Protein AF-A0A5E7GKD0-F1 (afdb_monomer)

Mean predicted aligned error: 13.37 Å

Solvent-accessible surface area (backbone atoms only — not comparable to full-atom values): 7499 Å² total; per-residue (Å²): 134,90,88,83,86,76,84,80,73,76,80,82,78,80,76,89,77,83,72,82,70,75,75,73,70,76,70,75,71,76,74,61,84,60,81,86,74,93,57,79,91,72,64,66,63,44,31,70,54,51,48,52,36,47,61,57,44,70,64,54,65,61,61,50,18,66,74,74,72,50,53,48,66,56,54,50,32,29,56,67,33,38,47,73,56,99,88,46,75,41,81,36,65,52,50,66,68,57,48,52,48,42,50,53,48,24,51,50,39,49,52,53,55,65,74,77,108

Secondary structure (DSSP, 8-state):
---SSSSSSSSSS-------------------SSPPPP-GGG----HHHHHHHHHHHTS-HHHHHHHHT--HHHHHHHHHSEEEETTEEEE----HHHHHHHHHHHHHHHHHHHH--

Radius of gyration: 26.1 Å; Cα contacts (8 Å, |Δi|>4): 89; chains: 1; bounding box: 59×68×61 Å

Structure (mmCIF, N/CA/C/O backbone):
data_AF-A0A5E7GKD0-F1
#
_entry.id   AF-A0A5E7GKD0-F1
#
loop_
_atom_site.group_PDB
_atom_site.id
_atom_site.type_symbol
_atom_site.label_atom_id
_atom_site.label_alt_id
_atom_site.label_comp_id
_atom_site.label_asym_id
_atom_site.label_entity_id
_atom_site.label_seq_id
_atom_site.pdbx_PDB_ins_code
_atom_site.Cartn_x
_atom_site.Cartn_y
_atom_site.Cartn_z
_atom_site.occupancy
_atom_site.B_iso_or_equiv
_atom_site.auth_seq_id
_atom_site.auth_comp_id
_atom_site.auth_asym_id
_atom_site.auth_atom_id
_atom_site.pdbx_PDB_model_num
ATOM 1 N N . MET A 1 1 ? 38.142 -51.785 38.952 1.00 42.19 1 MET A N 1
ATOM 2 C CA . MET A 1 1 ? 38.187 -52.548 37.684 1.00 42.19 1 MET A CA 1
ATOM 3 C C . MET A 1 1 ? 36.827 -52.419 36.991 1.00 42.19 1 MET A C 1
ATOM 5 O O . MET A 1 1 ? 36.016 -53.324 37.041 1.00 42.19 1 MET A O 1
ATOM 9 N N . ALA A 1 2 ? 36.399 -51.234 36.550 1.00 55.66 2 ALA A N 1
ATOM 10 C CA . ALA A 1 2 ? 36.908 -50.524 35.373 1.00 55.66 2 ALA A CA 1
ATOM 11 C C . ALA A 1 2 ? 37.024 -51.466 34.166 1.00 55.66 2 ALA A C 1
ATOM 13 O O . ALA A 1 2 ? 38.035 -52.150 34.060 1.00 55.66 2 ALA A O 1
ATOM 14 N N . ARG A 1 3 ? 35.973 -51.511 33.327 1.00 53.56 3 ARG A N 1
ATOM 15 C CA . ARG A 1 3 ? 35.942 -51.893 31.891 1.00 53.56 3 ARG A CA 1
ATOM 16 C C . ARG A 1 3 ? 34.563 -52.451 31.517 1.00 53.56 3 ARG A C 1
ATOM 18 O O . ARG A 1 3 ? 34.395 -53.660 31.441 1.00 53.56 3 ARG A O 1
ATOM 25 N N . ARG A 1 4 ? 33.571 -51.581 31.286 1.00 49.31 4 ARG A N 1
ATOM 26 C CA . ARG A 1 4 ? 32.367 -51.928 30.487 1.00 49.31 4 ARG A CA 1
ATOM 27 C C . ARG A 1 4 ? 31.513 -50.734 30.027 1.00 49.31 4 ARG A C 1
ATOM 29 O O . ARG A 1 4 ? 30.413 -50.935 29.543 1.00 49.31 4 ARG A O 1
ATOM 36 N N . PHE A 1 5 ? 32.037 -49.507 30.107 1.00 51.00 5 PHE A N 1
ATOM 37 C CA . PHE A 1 5 ? 31.341 -48.275 29.695 1.00 51.00 5 PHE A CA 1
ATOM 38 C C . PHE A 1 5 ? 31.831 -47.683 28.357 1.00 51.00 5 PHE A C 1
ATOM 40 O O . PHE A 1 5 ? 31.520 -46.544 28.037 1.00 51.00 5 PHE A O 1
ATOM 47 N N . VAL A 1 6 ? 32.595 -48.437 27.557 1.00 55.03 6 VAL A N 1
ATOM 48 C CA . VAL A 1 6 ? 33.242 -47.913 26.330 1.00 55.03 6 VAL A CA 1
ATOM 49 C C . VAL A 1 6 ? 32.568 -48.397 25.032 1.00 55.03 6 VAL A C 1
ATOM 51 O O . VAL A 1 6 ? 32.887 -47.919 23.952 1.00 55.03 6 VAL A O 1
ATOM 54 N N . LEU A 1 7 ? 31.571 -49.285 25.104 1.00 50.19 7 LEU A N 1
ATOM 55 C CA . LEU A 1 7 ? 30.955 -49.907 23.916 1.00 50.19 7 LEU A CA 1
ATOM 56 C C . LEU A 1 7 ? 29.579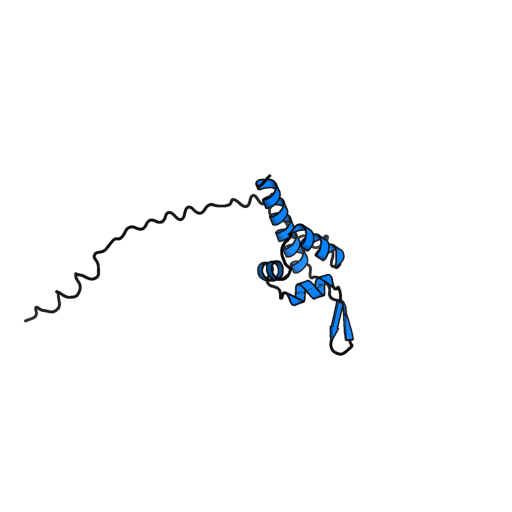 -49.347 23.515 1.00 50.19 7 LEU A C 1
ATOM 58 O O . LEU A 1 7 ? 28.903 -49.947 22.690 1.00 50.19 7 LEU A O 1
ATOM 62 N N . LEU A 1 8 ? 29.164 -48.197 24.057 1.00 51.12 8 LEU A N 1
ATOM 63 C CA . LEU A 1 8 ? 27.904 -47.535 23.669 1.00 51.12 8 LEU A CA 1
ATOM 64 C C . LEU A 1 8 ? 28.077 -46.143 23.044 1.00 51.12 8 LEU A C 1
ATOM 66 O O . LEU A 1 8 ? 27.095 -45.561 22.602 1.00 51.12 8 LEU A O 1
ATOM 70 N N . TYR A 1 9 ? 29.305 -45.627 22.924 1.00 49.47 9 TYR A N 1
ATOM 71 C CA . TYR A 1 9 ? 29.544 -44.304 22.323 1.00 49.47 9 TYR A CA 1
ATOM 72 C C . TYR A 1 9 ? 30.127 -44.349 20.901 1.00 49.47 9 TYR A C 1
ATOM 74 O O . TYR A 1 9 ? 30.278 -43.313 20.262 1.00 49.47 9 TYR A O 1
ATOM 82 N N . PHE A 1 10 ? 30.449 -45.539 20.380 1.00 45.97 10 PHE A N 1
ATOM 83 C CA . PHE A 1 10 ? 31.206 -45.678 19.126 1.00 45.97 10 PHE A CA 1
ATOM 84 C C . PHE A 1 10 ? 30.359 -46.007 17.885 1.00 45.97 10 PHE A C 1
ATOM 86 O O . PHE A 1 10 ? 30.884 -46.064 16.781 1.00 45.97 10 PHE A O 1
ATOM 93 N N . ILE A 1 11 ? 29.045 -46.198 18.038 1.00 47.94 11 ILE A N 1
ATOM 94 C CA . ILE A 1 11 ? 28.138 -46.537 16.922 1.00 47.94 11 ILE A CA 1
ATOM 95 C C . ILE A 1 11 ? 27.201 -45.379 16.540 1.00 47.94 11 ILE A C 1
ATOM 97 O O . ILE A 1 11 ? 26.498 -45.466 15.539 1.00 47.94 11 ILE A O 1
ATOM 101 N N . TYR A 1 12 ? 27.213 -44.270 17.292 1.00 46.72 12 TYR A N 1
ATOM 102 C CA . TYR A 1 12 ? 26.347 -43.106 17.043 1.00 46.72 12 TYR A CA 1
ATOM 103 C C . TYR A 1 12 ? 26.978 -42.041 16.120 1.00 46.72 12 TYR A C 1
ATOM 105 O O . TYR A 1 12 ? 26.327 -41.061 15.774 1.00 46.72 12 TYR A O 1
ATOM 113 N N . THR A 1 13 ? 28.235 -42.203 15.692 1.00 49.22 13 THR A N 1
ATOM 114 C CA . THR A 1 13 ? 28.977 -41.150 14.964 1.00 49.22 13 THR A CA 1
ATOM 115 C C . THR A 1 13 ? 29.461 -41.540 13.566 1.00 49.22 13 THR A C 1
ATOM 117 O O . THR A 1 13 ? 30.250 -40.812 12.971 1.00 49.22 13 THR A O 1
ATOM 120 N N . ALA A 1 14 ? 28.965 -42.634 12.983 1.00 47.56 14 ALA A N 1
ATOM 121 C CA . ALA A 1 14 ? 29.422 -43.099 11.671 1.00 47.56 14 ALA A CA 1
ATOM 122 C C . ALA A 1 14 ? 28.293 -43.210 10.632 1.00 47.56 14 ALA A C 1
ATOM 124 O O . ALA A 1 14 ? 27.988 -44.292 10.148 1.00 47.56 14 ALA A O 1
ATOM 125 N N . THR A 1 15 ? 27.714 -42.074 10.230 1.00 51.44 15 THR A N 1
ATOM 126 C CA . THR A 1 15 ? 27.223 -41.899 8.848 1.00 51.44 15 THR A CA 1
ATOM 127 C C . THR A 1 15 ? 27.545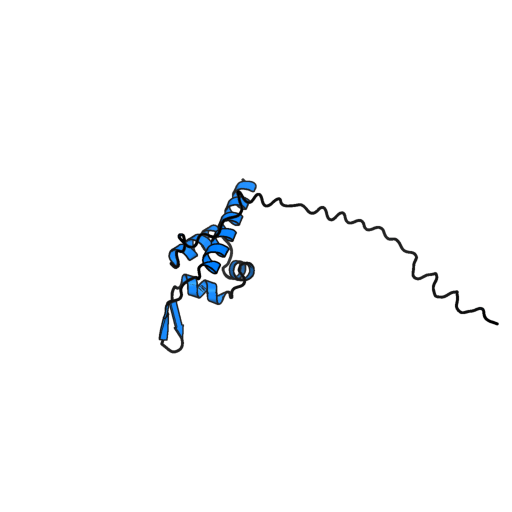 -40.484 8.349 1.00 51.44 15 THR A C 1
ATOM 129 O O . THR A 1 15 ? 26.764 -39.554 8.548 1.00 51.44 15 THR A O 1
ATOM 132 N N . PRO A 1 16 ? 28.683 -40.268 7.662 1.00 48.00 16 PRO A N 1
ATOM 133 C CA . PRO A 1 16 ? 28.900 -39.043 6.915 1.00 48.00 16 PRO A CA 1
ATOM 134 C C . PRO A 1 16 ? 28.152 -39.189 5.589 1.00 48.00 16 PRO A C 1
ATOM 136 O O . PRO A 1 16 ? 28.733 -39.530 4.562 1.00 48.00 16 PRO A O 1
ATOM 139 N N . ARG A 1 17 ? 26.830 -38.980 5.595 1.00 44.00 17 ARG A N 1
ATOM 140 C CA . ARG A 1 17 ? 26.092 -38.839 4.337 1.00 44.00 17 ARG A CA 1
ATOM 141 C C . ARG A 1 17 ? 26.265 -37.403 3.869 1.00 44.00 17 ARG A C 1
ATOM 143 O O . ARG A 1 17 ? 25.477 -36.515 4.179 1.00 44.00 17 ARG A O 1
ATOM 150 N N . THR A 1 18 ? 27.366 -37.204 3.157 1.00 48.81 18 THR A N 1
ATOM 151 C CA . THR A 1 18 ? 27.646 -36.093 2.255 1.00 48.81 18 THR A CA 1
ATOM 152 C C . THR A 1 18 ? 26.427 -35.814 1.381 1.00 48.81 18 THR A C 1
ATOM 154 O O . THR A 1 18 ? 26.241 -36.383 0.310 1.00 48.81 18 THR A O 1
ATOM 157 N N . TYR A 1 19 ? 25.575 -34.908 1.846 1.00 38.88 19 TYR A N 1
ATOM 158 C CA . TYR A 1 19 ? 24.623 -34.213 1.001 1.00 38.88 19 TYR A CA 1
ATOM 159 C C . TYR A 1 19 ? 25.095 -32.771 0.902 1.00 38.88 19 TYR A C 1
ATOM 161 O O . TYR A 1 19 ? 24.521 -31.845 1.472 1.00 38.88 19 TYR A O 1
ATOM 169 N N . SER A 1 20 ? 26.187 -32.593 0.160 1.00 46.50 20 SER A N 1
ATOM 170 C CA . SER A 1 20 ? 26.520 -31.322 -0.466 1.00 46.50 20 SER A CA 1
ATOM 171 C C . SER A 1 20 ? 25.425 -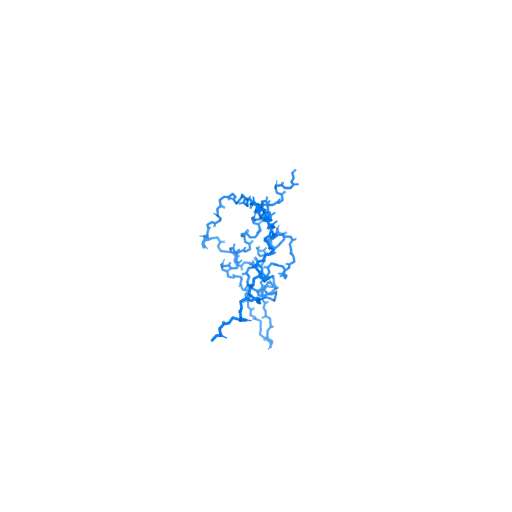31.021 -1.486 1.00 46.50 20 SER A C 1
ATOM 173 O O . SER A 1 20 ? 25.617 -31.152 -2.691 1.00 46.50 20 SER A O 1
ATOM 175 N N . ARG A 1 21 ? 24.238 -30.630 -1.007 1.00 41.81 21 ARG A N 1
ATOM 176 C CA . ARG A 1 21 ? 23.333 -29.820 -1.807 1.00 41.81 21 ARG A CA 1
ATOM 177 C C . ARG A 1 21 ? 24.077 -28.511 -1.956 1.00 41.81 21 ARG A C 1
ATOM 179 O O . ARG A 1 21 ? 24.065 -27.663 -1.068 1.00 41.81 21 ARG A O 1
ATOM 186 N N . THR A 1 22 ? 24.794 -28.395 -3.063 1.00 51.16 22 THR A N 1
ATOM 187 C CA . THR A 1 22 ? 25.133 -27.108 -3.629 1.00 51.16 22 THR A CA 1
ATOM 188 C C . THR A 1 22 ? 23.818 -26.341 -3.673 1.00 51.16 22 THR A C 1
ATOM 190 O O . THR A 1 22 ? 22.968 -26.541 -4.539 1.00 51.16 22 THR A O 1
ATOM 193 N N . LEU A 1 23 ? 23.602 -25.480 -2.676 1.00 44.50 23 LEU A N 1
ATOM 194 C CA . LEU A 1 23 ? 22.740 -24.328 -2.832 1.00 44.50 23 LEU A CA 1
ATOM 195 C C . LEU A 1 23 ? 23.444 -23.500 -3.899 1.00 44.50 23 LEU A C 1
ATOM 197 O O . LEU A 1 23 ? 24.159 -22.542 -3.606 1.00 44.50 23 LEU A O 1
ATOM 201 N N . SER A 1 24 ? 23.258 -23.916 -5.153 1.00 43.94 24 SER A N 1
ATOM 202 C CA . SER A 1 24 ? 23.249 -23.028 -6.288 1.00 43.94 24 SER A CA 1
ATOM 203 C C . SER A 1 24 ? 22.164 -22.025 -5.941 1.00 43.94 24 SER A C 1
ATOM 205 O O . SER A 1 24 ? 20.985 -22.184 -6.253 1.00 43.94 24 SER A O 1
ATOM 207 N N . ARG A 1 25 ? 22.559 -21.014 -5.159 1.00 46.44 25 ARG A N 1
ATOM 208 C CA . ARG A 1 25 ? 21.915 -19.723 -5.162 1.00 46.44 25 ARG A CA 1
ATOM 209 C C . ARG A 1 25 ? 21.986 -19.343 -6.627 1.00 46.44 25 ARG A C 1
ATOM 211 O O . ARG A 1 25 ? 22.979 -18.768 -7.071 1.00 46.44 25 ARG A O 1
ATOM 218 N N . HIS A 1 26 ? 20.933 -19.667 -7.372 1.00 40.47 26 HIS A N 1
ATOM 219 C CA . HIS A 1 26 ? 20.483 -18.801 -8.432 1.00 40.47 26 HIS A CA 1
ATOM 220 C C . HIS A 1 26 ? 20.330 -17.444 -7.763 1.00 40.47 26 HIS A C 1
ATOM 222 O O . HIS A 1 26 ? 19.305 -17.099 -7.180 1.00 40.47 26 HIS A O 1
ATOM 228 N N . LYS A 1 27 ? 21.434 -16.694 -7.771 1.00 48.81 27 LYS A N 1
ATOM 229 C CA . LYS A 1 27 ? 21.413 -15.256 -7.720 1.00 48.81 27 LYS A CA 1
ATOM 230 C C . LYS A 1 27 ? 20.626 -14.912 -8.973 1.00 48.81 27 LYS A C 1
ATOM 232 O O . LYS A 1 27 ? 21.213 -14.692 -10.027 1.00 48.81 27 LYS A O 1
ATOM 237 N N . HIS A 1 28 ? 19.296 -14.915 -8.867 1.00 44.09 28 HIS A N 1
ATOM 238 C CA . HIS A 1 28 ? 18.503 -13.974 -9.624 1.00 44.09 28 HIS A CA 1
ATOM 239 C C . HIS A 1 28 ? 19.104 -12.641 -9.227 1.00 44.09 28 HIS A C 1
ATOM 241 O O . HIS A 1 28 ? 18.833 -12.088 -8.163 1.00 44.09 28 HIS A O 1
ATOM 247 N N . ARG A 1 29 ? 20.087 -12.231 -10.024 1.00 43.94 29 ARG A N 1
ATOM 248 C CA . ARG A 1 29 ? 20.650 -10.908 -10.021 1.00 43.94 29 ARG A CA 1
ATOM 249 C C . ARG A 1 29 ? 19.440 -10.091 -10.423 1.00 43.94 29 ARG A C 1
ATOM 251 O O . ARG A 1 29 ? 19.116 -10.018 -11.603 1.00 43.94 29 ARG A O 1
ATOM 258 N N . ILE A 1 30 ? 18.682 -9.635 -9.426 1.00 51.91 30 ILE A N 1
ATOM 259 C CA . ILE A 1 30 ? 17.647 -8.640 -9.629 1.00 51.91 30 ILE A CA 1
ATOM 260 C C . ILE A 1 30 ? 18.466 -7.462 -10.125 1.00 51.91 30 ILE A C 1
ATOM 262 O O . ILE A 1 30 ? 19.142 -6.788 -9.350 1.00 51.91 30 ILE A O 1
ATOM 266 N N . PHE A 1 31 ? 18.568 -7.357 -11.444 1.00 44.44 31 PHE A N 1
ATOM 267 C CA . PHE A 1 31 ? 19.193 -6.253 -12.132 1.00 44.44 31 PHE A CA 1
ATOM 268 C C . PHE A 1 31 ? 18.225 -5.094 -11.913 1.00 44.44 31 PHE A C 1
ATOM 270 O O . PHE A 1 31 ? 17.379 -4.799 -12.748 1.00 44.44 31 PHE A O 1
ATOM 277 N N . LEU A 1 32 ? 18.243 -4.557 -10.692 1.00 51.25 32 LEU A N 1
ATOM 278 C CA . LEU A 1 32 ? 17.652 -3.275 -10.383 1.00 51.25 32 LEU A CA 1
ATOM 279 C C . LEU A 1 32 ? 18.487 -2.297 -11.203 1.00 51.25 32 LEU A C 1
ATOM 281 O O . LEU A 1 32 ? 19.663 -2.086 -10.906 1.00 51.25 32 LEU A O 1
ATOM 285 N N . GLU A 1 33 ? 17.915 -1.811 -12.301 1.00 53.19 33 GLU A N 1
ATOM 286 C CA . GLU A 1 33 ? 18.387 -0.616 -12.992 1.00 53.19 33 GLU A CA 1
ATOM 287 C C . GLU A 1 33 ? 18.442 0.509 -11.945 1.00 53.19 33 GLU A C 1
ATOM 289 O O . GLU A 1 33 ? 17.435 1.149 -11.692 1.00 53.19 33 GLU A O 1
ATOM 294 N N . ALA A 1 34 ? 19.594 0.671 -11.284 1.00 61.38 34 ALA A N 1
ATOM 295 C CA . ALA A 1 34 ? 19.816 1.502 -10.097 1.00 61.38 34 ALA A CA 1
ATOM 296 C C . ALA A 1 34 ? 18.861 1.229 -8.897 1.00 61.38 34 ALA A C 1
ATOM 298 O O . ALA A 1 34 ? 17.676 0.932 -9.050 1.00 61.38 34 ALA A O 1
ATOM 299 N N . PRO A 1 35 ? 19.338 1.308 -7.642 1.00 66.62 35 PRO A N 1
ATOM 300 C CA . PRO A 1 35 ? 18.418 1.370 -6.509 1.00 66.62 35 PRO A CA 1
ATOM 301 C C . PRO A 1 35 ? 17.559 2.633 -6.649 1.00 66.62 35 PRO A C 1
ATOM 303 O O . PRO A 1 35 ? 18.095 3.713 -6.895 1.00 66.62 35 PRO A O 1
ATOM 306 N N . MET A 1 36 ? 16.234 2.513 -6.501 1.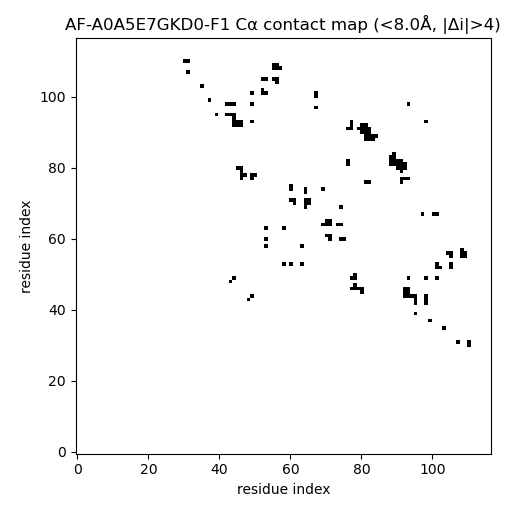00 84.00 36 MET A N 1
ATOM 307 C CA . MET A 1 36 ? 15.400 3.711 -6.421 1.00 84.00 36 MET A CA 1
ATOM 308 C C . MET A 1 36 ? 15.817 4.529 -5.205 1.00 84.00 36 MET A C 1
ATOM 310 O O . MET A 1 36 ? 15.878 4.015 -4.088 1.00 84.00 36 MET A O 1
ATOM 314 N N . THR A 1 37 ? 16.113 5.802 -5.440 1.00 87.25 37 THR A N 1
ATOM 315 C CA . THR A 1 37 ? 16.445 6.749 -4.382 1.00 87.25 37 THR A CA 1
ATOM 316 C C . THR A 1 37 ? 15.149 7.373 -3.873 1.00 87.25 37 THR A C 1
ATOM 318 O O . THR A 1 37 ? 14.407 7.941 -4.677 1.00 87.25 37 THR A O 1
ATOM 321 N N . PRO A 1 38 ? 14.856 7.298 -2.565 1.00 87.62 38 PRO A N 1
ATOM 322 C CA . PRO A 1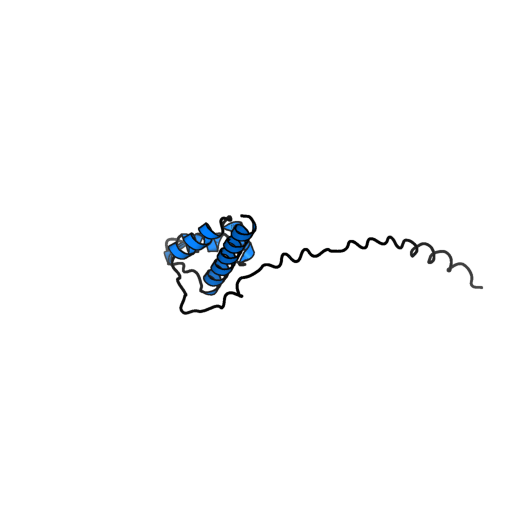 38 ? 13.713 7.996 -2.001 1.00 87.62 38 PRO A CA 1
ATOM 323 C C . PRO A 1 38 ? 13.874 9.513 -2.202 1.00 87.62 38 PRO A C 1
ATOM 325 O O . PRO A 1 38 ? 14.835 10.093 -1.701 1.00 87.62 38 PRO A O 1
ATOM 328 N N . ASN A 1 39 ? 12.930 10.159 -2.893 1.00 88.44 39 ASN A N 1
ATOM 329 C CA . ASN A 1 39 ? 12.803 11.618 -2.933 1.00 88.44 39 ASN A CA 1
ATOM 330 C C . ASN A 1 39 ? 11.384 12.049 -2.517 1.00 88.44 39 ASN A C 1
ATOM 332 O O . ASN A 1 39 ? 10.400 11.723 -3.184 1.00 88.44 39 ASN A O 1
ATOM 336 N N . ALA A 1 40 ? 11.292 12.818 -1.428 1.00 87.38 40 ALA A N 1
ATOM 337 C CA . ALA A 1 40 ? 10.031 13.306 -0.873 1.00 87.38 40 ALA A CA 1
ATOM 338 C C . ALA A 1 40 ? 9.306 14.313 -1.784 1.00 87.38 40 ALA A C 1
ATOM 340 O O . ALA A 1 40 ? 8.087 14.436 -1.697 1.00 87.38 40 ALA A O 1
ATOM 341 N N . GLU A 1 41 ? 10.012 14.989 -2.693 1.00 90.06 41 GLU A N 1
ATOM 342 C CA . GLU A 1 41 ? 9.409 15.919 -3.661 1.00 90.06 41 GLU A CA 1
ATOM 343 C C . GLU A 1 41 ? 8.451 15.218 -4.638 1.00 90.06 41 GLU A C 1
ATOM 345 O O . GLU A 1 41 ? 7.567 15.849 -5.214 1.00 90.06 41 GLU A O 1
ATOM 350 N N . PHE A 1 42 ? 8.582 13.898 -4.804 1.00 88.44 42 PHE A N 1
ATOM 351 C CA . PHE A 1 42 ? 7.696 13.092 -5.647 1.00 88.44 42 PHE A CA 1
ATOM 352 C C . PHE A 1 42 ? 6.502 12.502 -4.894 1.00 88.44 42 PHE A C 1
ATOM 354 O O . PHE A 1 42 ? 5.773 11.676 -5.450 1.00 88.44 42 PHE A O 1
ATOM 361 N N . TYR A 1 43 ? 6.272 12.914 -3.647 1.00 94.31 43 TYR A N 1
ATOM 362 C CA . TYR A 1 43 ? 5.138 12.452 -2.861 1.00 94.31 43 TYR A CA 1
ATOM 363 C C . TYR A 1 43 ? 3.799 12.878 -3.488 1.00 94.31 43 TYR A C 1
ATOM 365 O O . TYR A 1 43 ? 3.490 14.060 -3.631 1.00 94.31 43 TYR A O 1
ATOM 373 N N . LYS A 1 44 ? 2.995 11.882 -3.861 1.00 93.81 44 LYS A N 1
ATOM 374 C CA . LYS A 1 44 ? 1.695 11.984 -4.528 1.00 93.81 44 LYS A CA 1
ATOM 375 C C . LYS A 1 44 ? 0.686 11.095 -3.792 1.00 93.81 44 LYS A C 1
ATOM 377 O O . LYS A 1 44 ? 0.444 9.960 -4.205 1.00 93.81 44 LYS A O 1
ATOM 382 N N . PRO A 1 45 ? 0.080 11.590 -2.700 1.00 91.88 45 PRO A N 1
ATOM 383 C CA . PRO A 1 45 ? -0.845 10.818 -1.874 1.00 91.88 45 PRO A CA 1
ATOM 384 C C . PRO A 1 45 ? -2.265 10.808 -2.449 1.00 91.88 45 PRO A C 1
ATOM 386 O O . PRO A 1 45 ? -3.220 11.104 -1.730 1.00 91.88 45 PRO A O 1
ATOM 389 N N . THR A 1 46 ? -2.409 10.523 -3.744 1.00 95.06 46 THR A N 1
ATOM 390 C CA . THR A 1 46 ? -3.722 10.438 -4.391 1.00 95.06 46 THR A CA 1
ATOM 391 C C . THR A 1 46 ? -4.116 8.972 -4.608 1.00 95.06 46 THR A C 1
ATOM 393 O O . THR A 1 46 ? -3.244 8.156 -4.944 1.00 95.06 46 THR A O 1
ATOM 396 N N . PRO A 1 47 ? -5.395 8.606 -4.415 1.00 94.44 47 PRO A N 1
ATOM 397 C CA . PRO A 1 47 ? -5.860 7.235 -4.627 1.00 94.44 47 PRO A CA 1
ATOM 398 C C . PRO A 1 47 ? -5.605 6.735 -6.054 1.00 94.44 47 PRO A C 1
ATOM 400 O O . PRO A 1 47 ? -5.214 5.588 -6.252 1.00 94.44 47 PRO A O 1
ATOM 403 N N . GLU A 1 48 ? -5.714 7.615 -7.051 1.00 95.81 48 GLU A N 1
ATOM 404 C CA . GLU A 1 48 ? -5.500 7.289 -8.466 1.00 95.81 48 GLU A CA 1
ATOM 405 C C . GLU A 1 48 ? -4.046 6.895 -8.740 1.00 95.81 48 GLU A C 1
ATOM 407 O O . GLU A 1 48 ? -3.760 6.028 -9.570 1.00 95.81 48 GLU A O 1
ATOM 412 N N . TYR A 1 49 ? -3.097 7.521 -8.036 1.00 96.44 49 TYR A N 1
ATOM 413 C CA . TYR A 1 49 ? -1.694 7.154 -8.159 1.00 96.44 49 TYR A CA 1
ATOM 414 C C . TYR A 1 49 ? -1.420 5.790 -7.519 1.00 96.44 49 TYR A C 1
ATOM 416 O O . TYR A 1 49 ? -0.709 4.971 -8.107 1.00 96.44 49 TYR A O 1
ATOM 424 N N . ALA A 1 50 ? -2.029 5.511 -6.364 1.00 95.31 50 ALA A N 1
ATOM 425 C CA . ALA A 1 50 ? -1.944 4.201 -5.726 1.00 95.31 50 ALA A CA 1
ATOM 426 C C . ALA A 1 50 ? -2.544 3.096 -6.614 1.00 95.31 50 ALA A C 1
ATOM 428 O O . ALA A 1 50 ? -1.900 2.064 -6.818 1.00 95.31 50 ALA A O 1
ATOM 429 N N . ASP A 1 51 ? -3.715 3.332 -7.209 1.00 95.75 51 ASP A N 1
ATOM 430 C CA . ASP A 1 51 ? -4.365 2.390 -8.125 1.00 95.75 51 ASP A CA 1
ATOM 431 C C . ASP A 1 51 ? -3.494 2.088 -9.354 1.00 95.75 51 ASP A C 1
ATOM 433 O O . ASP A 1 51 ? -3.265 0.926 -9.709 1.00 95.75 51 ASP A O 1
ATOM 437 N N . LYS A 1 52 ? -2.879 3.122 -9.942 1.00 96.31 52 LYS A N 1
ATOM 438 C CA . LYS A 1 52 ? -1.920 2.962 -11.042 1.00 96.31 52 LYS A CA 1
ATOM 439 C C . LYS A 1 52 ? -0.731 2.080 -10.651 1.00 96.31 52 LYS A C 1
ATOM 441 O O . LYS A 1 52 ? -0.307 1.245 -11.454 1.00 96.31 52 LYS A O 1
ATOM 446 N N . LEU A 1 53 ? -0.170 2.258 -9.453 1.00 95.44 53 LEU A N 1
ATOM 447 C CA . LEU A 1 53 ? 0.949 1.440 -8.972 1.00 95.44 53 LEU A CA 1
ATOM 448 C C . LEU A 1 53 ? 0.525 -0.019 -8.770 1.00 95.44 53 LEU A C 1
ATOM 450 O O . LEU A 1 53 ? 1.214 -0.924 -9.243 1.00 95.44 53 LEU A O 1
ATOM 454 N N . ILE A 1 54 ? -0.626 -0.257 -8.138 1.00 94.88 54 ILE A N 1
ATOM 455 C CA . ILE A 1 54 ? -1.168 -1.607 -7.917 1.00 94.88 54 ILE A CA 1
ATOM 456 C C . ILE A 1 54 ? -1.442 -2.313 -9.249 1.00 94.88 54 ILE A C 1
ATOM 458 O O . ILE A 1 54 ? -1.022 -3.459 -9.441 1.00 94.88 54 ILE A O 1
ATOM 462 N N . SER A 1 55 ? -2.039 -1.602 -10.205 1.00 95.69 55 SER A N 1
ATOM 463 C CA . SER A 1 55 ? -2.280 -2.093 -11.563 1.00 95.69 55 SER A CA 1
ATOM 464 C C . SER A 1 55 ? -0.982 -2.465 -12.293 1.00 95.69 55 SER A C 1
ATOM 466 O O . SER A 1 55 ? -0.916 -3.491 -12.970 1.00 95.69 55 SER A O 1
ATOM 468 N N . GLN A 1 56 ? 0.093 -1.685 -12.125 1.00 95.44 56 GLN A N 1
ATOM 469 C CA . GLN A 1 56 ? 1.402 -1.997 -12.717 1.00 95.44 56 GLN A CA 1
ATOM 470 C C . GLN A 1 56 ? 2.045 -3.254 -12.120 1.00 95.44 56 GLN A C 1
ATOM 472 O O . GLN A 1 56 ? 2.660 -4.033 -12.860 1.00 95.44 56 GLN A O 1
ATOM 477 N N . ILE A 1 57 ? 1.893 -3.452 -10.807 1.00 95.50 57 ILE A N 1
ATOM 478 C CA . ILE A 1 57 ? 2.380 -4.641 -10.098 1.00 95.50 57 ILE A CA 1
ATOM 479 C C . ILE A 1 57 ? 1.642 -5.893 -10.593 1.00 95.50 57 ILE A C 1
ATOM 481 O O . ILE A 1 57 ? 2.273 -6.933 -10.789 1.00 95.50 57 ILE A O 1
ATOM 485 N N . GLY A 1 58 ? 0.327 -5.799 -10.827 1.00 93.94 58 GLY A N 1
ATOM 486 C CA . GLY A 1 58 ? -0.484 -6.905 -11.348 1.00 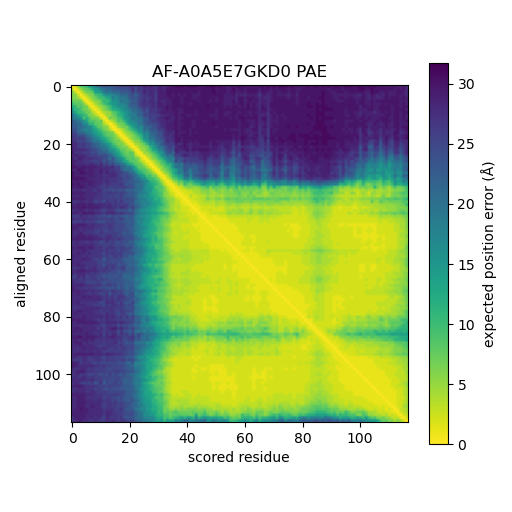93.94 58 GLY A CA 1
ATOM 487 C C . GLY A 1 58 ? -0.639 -8.069 -10.363 1.00 93.94 58 GLY A C 1
ATOM 488 O O . GLY A 1 58 ? -0.721 -9.223 -10.775 1.00 93.94 58 GLY A O 1
ATOM 489 N N . GLN A 1 59 ? -0.622 -7.781 -9.060 1.00 95.12 59 GLN A N 1
ATOM 490 C CA . GLN A 1 59 ? -0.810 -8.752 -7.976 1.00 95.12 59 GLN A CA 1
ATOM 491 C C . GLN A 1 59 ? -2.007 -8.353 -7.112 1.00 95.12 59 GLN A C 1
ATOM 493 O O . GLN A 1 59 ? -2.460 -7.212 -7.148 1.00 95.12 59 GLN A O 1
ATOM 498 N N . THR A 1 60 ? -2.513 -9.284 -6.302 1.00 94.62 60 THR A N 1
ATOM 499 C CA . THR A 1 60 ? -3.666 -9.002 -5.436 1.00 94.62 60 THR A CA 1
ATOM 500 C C . THR A 1 60 ? -3.311 -8.019 -4.308 1.00 94.62 60 THR A C 1
ATOM 502 O O . THR A 1 60 ? -2.175 -8.032 -3.819 1.00 94.62 60 THR A O 1
ATOM 505 N N . PRO A 1 61 ? -4.268 -7.212 -3.808 1.00 93.56 61 PRO A N 1
ATOM 506 C CA . PRO A 1 61 ? -4.038 -6.314 -2.671 1.00 93.56 61 PRO A CA 1
ATOM 507 C C . PRO A 1 61 ? -3.442 -7.022 -1.446 1.00 93.56 61 PRO A C 1
ATOM 509 O O . PRO A 1 61 ? -2.497 -6.522 -0.838 1.00 93.56 61 PRO A O 1
ATOM 512 N N . SER A 1 62 ? -3.900 -8.242 -1.147 1.00 95.19 62 SER A N 1
ATOM 513 C CA . SER A 1 62 ? -3.381 -9.045 -0.032 1.00 95.19 62 SER A CA 1
ATOM 514 C C . SER A 1 62 ? -1.936 -9.488 -0.252 1.00 95.19 62 SER A C 1
ATOM 516 O O . SER A 1 62 ? -1.143 -9.544 0.692 1.00 95.19 62 SER A O 1
ATOM 518 N N . TRP A 1 63 ? -1.568 -9.786 -1.503 1.00 96.31 63 TRP A N 1
ATOM 519 C CA . TRP A 1 63 ? -0.189 -10.086 -1.867 1.00 96.31 63 TRP A CA 1
ATOM 520 C C . TRP A 1 63 ? 0.697 -8.868 -1.609 1.00 96.31 63 TRP A C 1
ATOM 522 O O . TRP A 1 63 ? 1.732 -9.023 -0.962 1.00 96.31 63 TRP A O 1
ATOM 532 N N . ILE A 1 64 ? 0.274 -7.684 -2.058 1.00 95.75 64 ILE A N 1
ATOM 533 C CA . ILE A 1 64 ? 1.019 -6.421 -1.945 1.00 95.75 64 ILE A CA 1
ATOM 534 C C . ILE A 1 64 ? 1.177 -6.012 -0.479 1.00 95.75 64 ILE A C 1
ATOM 536 O O . ILE A 1 64 ? 2.299 -5.769 -0.032 1.00 95.75 64 ILE A O 1
ATOM 540 N N . ALA A 1 65 ? 0.084 -6.034 0.287 1.00 96.31 65 ALA A N 1
ATOM 541 C CA . ALA A 1 65 ? 0.060 -5.686 1.705 1.00 96.31 65 ALA A CA 1
ATOM 542 C C . ALA A 1 65 ? 1.113 -6.471 2.506 1.00 96.31 65 ALA A C 1
ATOM 544 O O . ALA A 1 65 ? 1.902 -5.891 3.253 1.00 96.31 65 ALA A O 1
ATOM 545 N N . LYS A 1 66 ? 1.210 -7.786 2.255 1.00 96.31 66 LYS A N 1
ATOM 546 C CA . LYS A 1 66 ? 2.203 -8.665 2.890 1.00 96.31 66 LYS A CA 1
ATOM 547 C C . LYS A 1 66 ? 3.652 -8.285 2.561 1.00 96.31 66 LYS A C 1
ATOM 549 O O . LYS A 1 66 ? 4.521 -8.504 3.397 1.00 96.31 66 LYS A O 1
ATOM 554 N N . ARG A 1 67 ? 3.935 -7.760 1.361 1.00 95.38 67 ARG A N 1
ATOM 555 C CA . ARG A 1 67 ? 5.305 -7.390 0.950 1.00 95.38 67 ARG A CA 1
ATOM 556 C C . ARG A 1 67 ? 5.742 -6.062 1.546 1.00 95.38 67 ARG A C 1
ATOM 558 O O . ARG A 1 67 ? 6.897 -5.946 1.931 1.00 95.38 67 ARG A O 1
ATOM 565 N N . ILE A 1 68 ? 4.838 -5.087 1.610 1.00 94.19 68 ILE A N 1
ATOM 566 C CA . ILE A 1 68 ? 5.167 -3.757 2.140 1.00 94.19 68 ILE A CA 1
ATOM 567 C C . ILE A 1 68 ? 4.993 -3.663 3.663 1.00 94.19 68 ILE A C 1
ATOM 569 O O . ILE A 1 68 ? 5.383 -2.668 4.260 1.00 94.19 68 ILE A O 1
ATOM 573 N N . GLY A 1 69 ? 4.427 -4.695 4.301 1.00 95.31 69 GLY A N 1
ATOM 574 C CA . GLY A 1 69 ? 4.279 -4.765 5.756 1.00 95.31 69 GLY A CA 1
ATOM 575 C C . GLY A 1 69 ? 3.067 -4.007 6.303 1.00 95.31 69 GLY A C 1
ATOM 576 O O . GLY A 1 69 ? 3.093 -3.570 7.450 1.00 95.31 69 GLY A O 1
ATOM 577 N N . VAL A 1 70 ? 2.001 -3.860 5.510 1.00 95.25 70 VAL A N 1
ATOM 578 C CA . VAL A 1 70 ? 0.734 -3.251 5.952 1.00 95.25 70 VAL A CA 1
ATOM 579 C C . VAL A 1 70 ? -0.398 -4.273 5.965 1.00 95.25 70 VAL A C 1
ATOM 581 O O . VAL A 1 70 ? -0.281 -5.385 5.448 1.00 95.25 70 VAL A O 1
ATOM 584 N N . THR A 1 71 ? -1.531 -3.899 6.553 1.00 96.69 71 THR A N 1
ATOM 585 C CA . THR A 1 71 ? -2.731 -4.738 6.499 1.00 96.69 71 THR A CA 1
ATOM 586 C C . THR A 1 71 ? -3.406 -4.644 5.133 1.00 96.69 71 THR A C 1
ATOM 588 O O . THR A 1 71 ? -3.413 -3.603 4.484 1.00 96.69 71 THR A O 1
ATOM 591 N N . ASP A 1 72 ? -4.061 -5.722 4.720 1.00 94.81 72 ASP A N 1
ATOM 592 C CA . ASP A 1 72 ? -4.867 -5.752 3.496 1.00 94.81 72 ASP A CA 1
ATOM 593 C C . ASP A 1 72 ? -5.995 -4.695 3.509 1.00 94.81 72 ASP A C 1
ATOM 595 O O . ASP A 1 72 ? -6.286 -4.064 2.495 1.00 94.81 72 ASP A O 1
ATOM 599 N N . LYS A 1 73 ? -6.564 -4.401 4.690 1.00 95.00 73 LYS A N 1
ATOM 600 C CA . LYS A 1 73 ? -7.509 -3.285 4.876 1.00 95.00 73 LYS A CA 1
ATOM 601 C C . LYS A 1 73 ? -6.879 -1.920 4.596 1.00 95.00 73 LYS A C 1
ATOM 603 O O . LYS A 1 73 ? -7.553 -1.065 4.037 1.00 95.00 73 LYS A O 1
ATOM 608 N N . ARG A 1 74 ? -5.610 -1.709 4.969 1.00 96.25 74 ARG A N 1
ATOM 609 C CA . ARG A 1 74 ? -4.909 -0.439 4.728 1.00 96.25 74 ARG A CA 1
ATOM 610 C C . ARG A 1 74 ? -4.810 -0.137 3.234 1.00 96.25 74 ARG A C 1
ATOM 612 O O . ARG A 1 74 ? -5.078 0.994 2.857 1.00 96.25 74 ARG A O 1
ATOM 619 N N . ILE A 1 75 ? -4.509 -1.140 2.404 1.00 95.69 75 ILE A N 1
ATOM 620 C CA . ILE A 1 75 ? -4.482 -0.982 0.941 1.00 95.69 75 ILE A CA 1
ATOM 621 C C . ILE A 1 75 ? -5.857 -0.582 0.402 1.00 95.69 75 ILE A C 1
ATOM 623 O O . ILE A 1 75 ? -5.937 0.359 -0.378 1.00 95.69 75 ILE A O 1
ATOM 627 N N . ARG A 1 76 ? -6.938 -1.239 0.850 1.00 94.94 76 ARG A N 1
ATOM 628 C CA . ARG A 1 76 ? -8.301 -0.870 0.427 1.00 94.94 76 ARG A CA 1
ATOM 629 C C . ARG A 1 76 ? -8.640 0.571 0.790 1.00 94.94 76 ARG A C 1
ATOM 631 O O . ARG A 1 76 ? -9.007 1.328 -0.087 1.00 94.94 76 ARG A O 1
ATOM 638 N N . TYR A 1 77 ? -8.403 0.984 2.034 1.00 95.81 77 TYR A N 1
ATOM 639 C CA . TYR A 1 77 ? -8.682 2.363 2.445 1.00 95.81 77 TYR A CA 1
ATOM 640 C C . TYR A 1 77 ? -7.845 3.411 1.700 1.00 95.81 77 TYR A C 1
ATOM 642 O O . TYR A 1 77 ? -8.298 4.535 1.527 1.00 95.81 77 TYR A O 1
ATOM 650 N N . ILE A 1 78 ? -6.625 3.072 1.274 1.00 95.31 78 ILE A N 1
ATOM 651 C CA . ILE A 1 78 ? -5.817 3.959 0.425 1.00 95.31 78 ILE A CA 1
ATOM 652 C C . ILE A 1 78 ? -6.453 4.120 -0.961 1.00 95.31 78 ILE A C 1
ATOM 654 O O . ILE A 1 78 ? -6.427 5.220 -1.504 1.00 95.31 78 ILE A O 1
ATOM 658 N N . LEU A 1 79 ? -7.016 3.045 -1.519 1.00 94.31 79 LEU A N 1
ATOM 659 C CA . LEU A 1 79 ? -7.704 3.072 -2.812 1.00 94.31 79 LEU A CA 1
ATOM 660 C C . LEU A 1 79 ? -9.065 3.763 -2.735 1.00 94.31 79 LEU A C 1
ATOM 662 O O . LEU A 1 79 ? -9.414 4.509 -3.641 1.00 94.31 79 LEU A O 1
ATOM 666 N N . ASP A 1 80 ? -9.796 3.555 -1.642 1.00 94.44 80 ASP A N 1
ATOM 667 C CA . ASP A 1 80 ? -11.075 4.220 -1.392 1.00 94.44 80 ASP A CA 1
ATOM 668 C C . ASP A 1 80 ? -10.873 5.720 -1.093 1.00 94.44 80 ASP A C 1
ATOM 670 O O . ASP A 1 80 ? -11.774 6.525 -1.298 1.00 94.44 80 ASP A O 1
ATOM 674 N N . GLY A 1 81 ? -9.692 6.117 -0.597 1.00 94.00 81 GLY A N 1
ATOM 675 C CA . GLY A 1 81 ? -9.338 7.505 -0.265 1.00 94.00 81 GLY A CA 1
ATOM 676 C C . GLY A 1 81 ? -9.971 8.027 1.029 1.00 94.00 81 GLY A C 1
ATOM 677 O O . GLY A 1 81 ? -9.591 9.083 1.541 1.00 94.00 81 GLY A O 1
ATOM 678 N N . GLU A 1 82 ? -10.894 7.271 1.610 1.00 93.06 82 GLU A N 1
ATOM 679 C CA . GLU A 1 82 ? -11.590 7.603 2.840 1.00 93.06 82 GLU A CA 1
ATOM 680 C C . GLU A 1 82 ? -11.985 6.353 3.626 1.00 93.06 82 GLU A C 1
ATOM 682 O O . GLU A 1 82 ? -11.907 5.214 3.163 1.00 93.06 82 GLU A O 1
ATOM 687 N N . ARG A 1 83 ? -12.378 6.566 4.878 1.00 92.94 83 ARG A N 1
ATOM 688 C CA . ARG A 1 83 ? -12.873 5.521 5.765 1.00 92.94 83 ARG A CA 1
ATOM 689 C C . ARG A 1 83 ? -13.968 6.082 6.650 1.00 92.94 83 ARG A C 1
ATOM 691 O O . ARG A 1 83 ? -13.709 6.990 7.439 1.00 92.94 83 ARG A O 1
ATOM 698 N N . THR A 1 84 ? -15.134 5.447 6.624 1.00 91.38 84 THR A N 1
ATOM 699 C CA . THR A 1 84 ? -16.226 5.745 7.554 1.00 91.38 84 THR A CA 1
ATOM 700 C C . THR A 1 84 ? -16.181 4.827 8.775 1.00 91.38 84 THR A C 1
ATOM 702 O O . THR A 1 84 ? -16.107 3.601 8.658 1.00 91.38 84 THR A O 1
ATOM 705 N N . VAL A 1 85 ? -16.225 5.407 9.974 1.00 89.62 85 VAL A N 1
ATOM 706 C CA . VAL A 1 85 ? -16.305 4.682 11.249 1.00 89.62 85 VAL A CA 1
ATOM 707 C C . VAL A 1 85 ? -17.364 5.344 12.111 1.00 89.62 85 VAL A C 1
ATOM 709 O O . VAL A 1 85 ? -17.263 6.526 12.400 1.00 89.62 85 VAL A O 1
ATOM 712 N N . LYS A 1 86 ? -18.375 4.582 12.546 1.00 89.81 86 LYS A N 1
ATOM 713 C CA . LYS A 1 86 ? -19.454 5.087 13.420 1.00 89.81 86 LYS A CA 1
ATOM 714 C C . LYS A 1 86 ? -20.152 6.356 12.881 1.00 89.81 86 LYS A C 1
ATOM 716 O O . LYS A 1 86 ? -20.597 7.185 13.661 1.00 89.81 86 LYS A O 1
ATOM 721 N N . GLY A 1 87 ? -20.254 6.491 11.557 1.00 91.44 87 GLY A N 1
ATOM 722 C CA . GLY A 1 87 ? -20.866 7.651 10.896 1.00 91.44 87 GLY A CA 1
ATOM 723 C C . GLY A 1 87 ? -19.911 8.815 10.612 1.00 91.44 87 GLY A C 1
ATOM 724 O O . GLY A 1 87 ? -20.296 9.732 9.898 1.00 91.44 87 GLY A O 1
ATOM 725 N N . GLU A 1 88 ? -18.665 8.768 11.088 1.00 91.25 88 GLU A N 1
ATOM 726 C CA . GLU A 1 88 ? -17.642 9.769 10.773 1.00 91.25 88 GLU A CA 1
ATOM 727 C C . GLU A 1 88 ? -16.770 9.296 9.608 1.00 91.25 88 GLU A C 1
ATOM 729 O O . GLU A 1 88 ? -16.139 8.237 9.686 1.00 91.25 88 GLU A O 1
ATOM 734 N N . THR A 1 89 ? -16.722 10.079 8.528 1.00 93.94 89 THR A N 1
ATOM 735 C CA . THR A 1 89 ? -15.846 9.822 7.377 1.00 93.94 89 THR A CA 1
ATOM 736 C C . THR A 1 89 ? -14.522 10.550 7.558 1.00 93.94 89 THR A C 1
ATOM 738 O O . THR A 1 89 ? -14.467 11.770 7.690 1.00 93.94 89 THR A O 1
ATOM 741 N N . THR A 1 90 ? -13.439 9.779 7.561 1.00 93.69 90 THR A N 1
ATOM 742 C CA . THR A 1 90 ? -12.069 10.272 7.702 1.00 93.69 90 THR A CA 1
ATOM 743 C C . THR A 1 90 ? -11.317 10.100 6.385 1.00 93.69 90 THR A C 1
ATOM 745 O O . THR A 1 90 ? -11.309 8.990 5.847 1.00 93.69 90 THR A O 1
ATOM 748 N N . PRO A 1 91 ? -10.669 11.150 5.850 1.00 93.75 91 PRO A N 1
ATOM 749 C CA . PRO A 1 91 ? -9.867 11.020 4.643 1.00 93.75 91 PRO A CA 1
ATOM 750 C C . PRO A 1 91 ? -8.627 10.172 4.934 1.00 93.75 91 PRO A C 1
ATOM 752 O O . PRO A 1 91 ? -7.914 10.386 5.918 1.00 93.75 91 PRO A O 1
ATOM 755 N N . ILE A 1 92 ? -8.350 9.215 4.057 1.00 95.44 92 ILE A N 1
ATOM 756 C CA . ILE A 1 92 ? -7.201 8.326 4.149 1.00 95.44 92 ILE A CA 1
ATOM 757 C C . ILE A 1 92 ? -6.213 8.695 3.055 1.00 95.44 92 ILE A C 1
ATOM 759 O O . ILE A 1 92 ? -6.485 8.586 1.866 1.00 95.44 92 ILE A O 1
ATOM 763 N N . LYS A 1 93 ? -5.020 9.105 3.481 1.00 94.12 93 LYS A N 1
ATOM 764 C CA . LYS A 1 93 ? -3.889 9.349 2.590 1.00 94.12 93 LYS A CA 1
ATOM 765 C C . LYS A 1 93 ? -2.860 8.240 2.746 1.00 94.12 93 LYS A C 1
ATOM 767 O O . LYS A 1 93 ? -2.592 7.775 3.862 1.00 94.12 93 LYS A O 1
ATOM 772 N N . MET A 1 94 ? -2.291 7.833 1.620 1.00 94.44 94 MET A N 1
ATOM 773 C CA . MET A 1 94 ? -1.103 6.989 1.575 1.00 94.44 94 MET A CA 1
ATOM 774 C C . MET A 1 94 ? 0.082 7.766 2.141 1.00 94.44 94 MET A C 1
ATOM 776 O O . MET A 1 94 ? 0.261 8.922 1.779 1.00 94.44 94 MET A O 1
ATOM 780 N N . THR A 1 95 ? 0.886 7.163 3.009 1.00 95.19 95 THR A N 1
ATOM 781 C CA . THR A 1 95 ? 2.113 7.797 3.499 1.00 95.19 95 THR A CA 1
ATOM 782 C C . THR A 1 95 ? 3.199 7.768 2.428 1.00 95.19 95 THR A C 1
ATOM 784 O O . THR A 1 95 ? 3.185 6.946 1.511 1.00 95.19 95 THR A O 1
ATOM 787 N N . TYR A 1 96 ? 4.204 8.630 2.570 1.00 94.88 96 TYR A N 1
ATOM 788 C CA . TYR A 1 96 ? 5.357 8.617 1.670 1.00 94.88 96 TYR A CA 1
ATOM 789 C C . TYR A 1 96 ? 6.066 7.252 1.637 1.00 94.88 96 TYR A C 1
ATOM 791 O O . TYR A 1 96 ? 6.460 6.774 0.577 1.00 94.88 96 TYR A O 1
ATOM 799 N N . THR A 1 97 ? 6.181 6.587 2.789 1.00 93.75 97 THR A N 1
ATOM 800 C CA . THR A 1 97 ? 6.807 5.262 2.878 1.00 93.75 97 THR A CA 1
ATOM 801 C C . THR A 1 97 ? 6.003 4.188 2.149 1.00 93.75 97 THR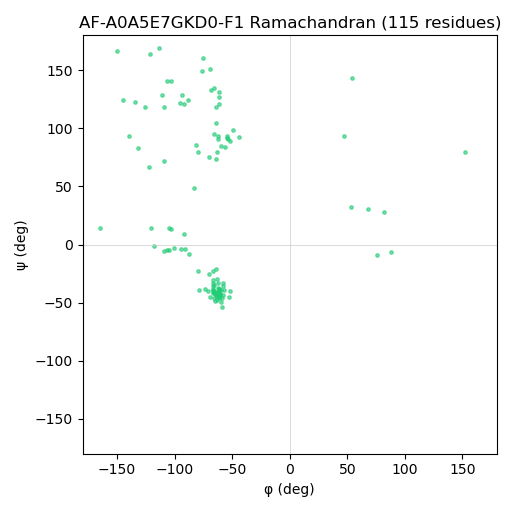 A C 1
ATOM 803 O O . THR A 1 97 ? 6.588 3.347 1.470 1.00 93.75 97 THR A O 1
ATOM 806 N N . GLU A 1 98 ? 4.672 4.235 2.247 1.00 95.44 98 GLU A N 1
ATOM 807 C CA . GLU A 1 98 ? 3.771 3.343 1.512 1.00 95.44 98 GLU A CA 1
ATOM 808 C C . GLU A 1 98 ? 3.888 3.577 0.001 1.00 95.44 98 GLU A C 1
ATOM 810 O O . GLU A 1 98 ? 4.028 2.612 -0.752 1.00 95.44 98 GLU A O 1
ATOM 815 N N . GLN A 1 99 ? 3.925 4.841 -0.436 1.00 95.75 99 GLN A N 1
ATOM 816 C CA . GLN A 1 99 ? 4.127 5.188 -1.842 1.00 95.75 99 GLN A CA 1
ATOM 817 C C . GLN A 1 99 ? 5.446 4.627 -2.370 1.00 95.75 99 GLN A C 1
ATOM 819 O O . GLN A 1 99 ? 5.457 3.906 -3.366 1.00 95.75 99 GLN A O 1
ATOM 824 N N . PHE A 1 100 ? 6.551 4.925 -1.689 1.00 95.19 100 PHE A N 1
ATOM 825 C CA . PHE A 1 100 ? 7.878 4.515 -2.129 1.00 95.19 100 PHE A CA 1
ATOM 826 C C . PHE A 1 100 ? 8.011 2.985 -2.201 1.00 95.19 100 PHE A C 1
ATOM 828 O O . PHE A 1 100 ? 8.592 2.439 -3.142 1.00 95.19 100 PHE A O 1
ATOM 835 N N . ALA A 1 101 ? 7.419 2.263 -1.245 1.00 94.75 101 ALA A N 1
ATOM 836 C CA . ALA A 1 101 ? 7.394 0.805 -1.267 1.00 94.75 101 ALA A CA 1
ATOM 837 C C . ALA A 1 101 ? 6.602 0.254 -2.470 1.00 94.75 101 ALA A C 1
ATOM 839 O O . ALA A 1 101 ? 7.056 -0.686 -3.130 1.00 94.75 101 ALA A O 1
ATOM 840 N N . LEU A 1 102 ? 5.444 0.846 -2.787 1.00 95.06 102 LEU A N 1
ATOM 841 C CA . LEU A 1 102 ? 4.653 0.474 -3.964 1.00 95.06 102 LEU A CA 1
ATOM 842 C C . LEU A 1 102 ? 5.390 0.778 -5.271 1.00 95.06 102 LEU A C 1
ATOM 844 O O . LEU A 1 102 ? 5.385 -0.051 -6.179 1.00 95.06 102 LEU A O 1
ATOM 848 N N . GLU A 1 103 ? 6.068 1.920 -5.357 1.00 95.12 103 GLU A N 1
ATOM 849 C CA . GLU A 1 103 ? 6.913 2.273 -6.498 1.00 95.12 103 GLU A CA 1
ATOM 850 C C . GLU A 1 103 ? 8.017 1.230 -6.696 1.00 95.12 103 GLU A C 1
ATOM 852 O O . GLU A 1 103 ? 8.208 0.743 -7.814 1.00 95.12 103 GLU A O 1
ATOM 857 N N . CYS A 1 104 ? 8.698 0.817 -5.622 1.00 93.88 1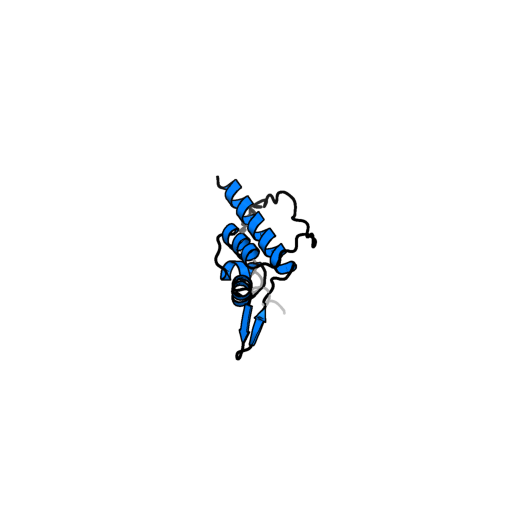04 CYS A N 1
ATOM 858 C CA . CYS A 1 104 ? 9.744 -0.208 -5.686 1.00 93.88 104 CYS A CA 1
ATOM 859 C C . CYS A 1 104 ? 9.205 -1.546 -6.206 1.00 93.88 104 CYS A C 1
ATOM 861 O O . CYS A 1 104 ? 9.831 -2.180 -7.060 1.00 93.88 104 CYS A O 1
ATOM 863 N N . LEU A 1 105 ? 8.025 -1.966 -5.741 1.00 94.12 105 LEU A N 1
ATOM 864 C CA . LEU A 1 105 ? 7.368 -3.178 -6.233 1.00 94.12 105 LEU A CA 1
ATOM 865 C C . LEU A 1 105 ? 6.949 -3.054 -7.702 1.00 94.12 105 LEU A C 1
ATOM 867 O O . LEU A 1 105 ? 7.127 -4.001 -8.469 1.00 94.12 105 LEU A O 1
ATOM 871 N N . ALA A 1 106 ? 6.428 -1.898 -8.112 1.00 94.75 106 ALA A N 1
ATOM 872 C CA . ALA A 1 106 ? 6.033 -1.647 -9.494 1.00 94.75 106 ALA A CA 1
ATOM 873 C C . ALA A 1 106 ? 7.245 -1.651 -10.440 1.00 94.75 106 ALA A C 1
ATOM 875 O O . ALA A 1 106 ? 7.184 -2.243 -11.519 1.00 94.75 106 ALA A O 1
ATOM 876 N N . ALA A 1 107 ? 8.366 -1.047 -10.035 1.00 92.69 107 ALA A N 1
ATOM 877 C CA . ALA A 1 107 ? 9.620 -1.089 -10.783 1.00 92.69 107 ALA A CA 1
ATOM 878 C C . ALA A 1 107 ? 10.159 -2.523 -10.904 1.00 92.69 107 ALA A C 1
ATOM 880 O O . ALA A 1 107 ? 10.514 -2.956 -12.001 1.00 92.69 107 ALA A O 1
ATOM 881 N N . ALA A 1 108 ? 10.133 -3.296 -9.814 1.00 90.81 108 ALA A N 1
ATOM 882 C CA . ALA A 1 108 ? 10.536 -4.700 -9.831 1.00 90.81 108 ALA A CA 1
ATOM 883 C C . ALA A 1 108 ? 9.654 -5.553 -10.764 1.00 90.81 108 ALA A C 1
ATOM 885 O O . ALA A 1 108 ? 10.175 -6.377 -11.516 1.00 90.81 108 ALA A O 1
ATOM 886 N N . ALA A 1 109 ? 8.335 -5.328 -10.768 1.00 91.50 109 ALA A N 1
ATOM 887 C CA . ALA A 1 109 ? 7.400 -6.017 -11.659 1.00 91.50 109 ALA A CA 1
ATOM 888 C C . ALA A 1 109 ? 7.603 -5.650 -13.142 1.00 91.50 109 ALA A C 1
ATOM 890 O O . ALA A 1 109 ? 7.418 -6.486 -14.025 1.00 91.50 109 ALA A O 1
ATOM 891 N N . LYS A 1 110 ? 8.002 -4.408 -13.442 1.00 90.38 110 LYS A N 1
ATOM 892 C CA . LYS A 1 110 ? 8.380 -3.999 -14.806 1.00 90.38 110 LYS A CA 1
ATOM 893 C C . LYS A 1 110 ? 9.686 -4.656 -15.247 1.00 90.38 110 LYS A C 1
ATOM 895 O O . LYS A 1 110 ? 9.759 -5.175 -16.359 1.00 90.38 110 LYS A O 1
ATOM 900 N N . ALA A 1 111 ? 10.691 -4.667 -14.372 1.00 88.44 111 ALA A N 1
ATOM 901 C CA . ALA A 1 111 ? 11.982 -5.284 -14.653 1.00 88.44 111 ALA A CA 1
ATOM 902 C C . ALA A 1 111 ? 11.850 -6.794 -14.909 1.00 88.44 111 ALA A C 1
ATOM 904 O O . ALA A 1 111 ? 12.481 -7.312 -15.827 1.00 88.44 111 ALA A O 1
ATOM 905 N N . SER A 1 112 ? 10.990 -7.495 -14.160 1.00 86.75 112 SER A N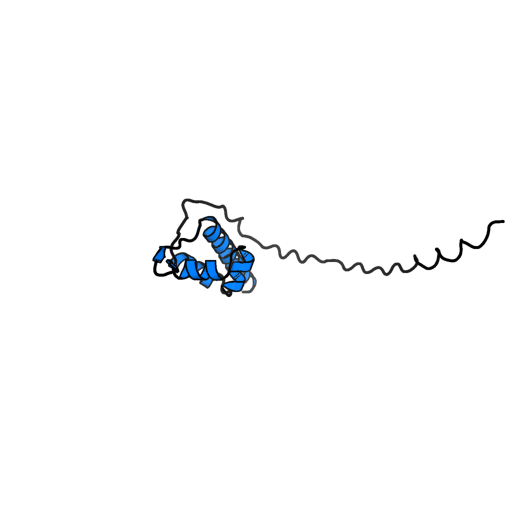 1
ATOM 906 C CA . SER A 1 112 ? 10.749 -8.926 -14.383 1.00 86.75 112 SER A CA 1
ATOM 907 C C . SER A 1 112 ? 10.057 -9.210 -15.720 1.00 86.75 112 SER A C 1
ATOM 909 O O . SER A 1 112 ? 10.482 -10.118 -16.427 1.00 86.75 112 SER A O 1
ATOM 911 N N . LYS A 1 113 ? 9.060 -8.404 -16.118 1.00 85.62 113 LYS A N 1
ATOM 912 C CA . LYS A 1 113 ? 8.387 -8.523 -17.429 1.00 85.62 113 LYS A CA 1
ATOM 913 C C . LYS A 1 113 ? 9.346 -8.321 -18.610 1.00 85.62 113 LYS A C 1
ATOM 915 O O . LYS A 1 113 ? 9.236 -9.021 -19.612 1.00 85.62 113 LYS A O 1
ATOM 920 N N . LYS A 1 114 ? 10.300 -7.388 -18.483 1.00 81.94 114 LYS A N 1
ATOM 921 C CA . LYS A 1 114 ? 11.336 -7.122 -19.500 1.00 81.94 114 LYS A CA 1
ATOM 922 C C . LYS A 1 114 ? 12.313 -8.291 -19.663 1.00 81.94 114 LYS A C 1
ATOM 924 O O . LYS A 1 114 ? 12.831 -8.481 -20.749 1.00 81.94 114 LYS A O 1
ATOM 929 N N . GLN A 1 115 ? 12.572 -9.057 -18.602 1.00 76.69 115 GLN A N 1
ATOM 930 C CA . GLN A 1 115 ? 13.463 -10.224 -18.656 1.00 76.69 115 GLN A CA 1
ATOM 931 C C . GLN A 1 115 ? 12.800 -11.474 -19.250 1.00 76.69 115 GLN A C 1
ATOM 933 O O . GLN A 1 115 ? 13.508 -12.375 -19.686 1.00 76.69 115 GLN A O 1
ATOM 938 N N . SER A 1 116 ? 11.467 -11.562 -19.217 1.00 72.31 116 SER A N 1
ATOM 939 C CA . SER A 1 116 ? 10.709 -12.712 -19.725 1.00 72.31 116 SER A CA 1
ATOM 940 C C . SER A 1 116 ? 10.217 -12.561 -21.169 1.00 72.31 116 SER A C 1
ATOM 942 O O . SER A 1 116 ? 9.569 -13.481 -21.661 1.00 72.31 116 SER A O 1
ATOM 944 N N . SER A 1 117 ? 10.444 -11.402 -21.797 1.00 56.84 117 SER A N 1
ATOM 945 C CA . SER A 1 117 ? 10.142 -11.140 -23.215 1.00 56.84 117 SER A CA 1
ATOM 946 C C . SER A 1 117 ? 11.399 -11.323 -24.052 1.00 56.84 117 SER A C 1
ATOM 948 O O . SER A 1 117 ? 11.268 -11.839 -25.179 1.00 56.84 117 SER A O 1
#

Nearest PDB structures (foldseek):
  7fa3-assembly1_B  TM=8.265E-01  e=6.160E-04  Pseudomonas phage JBD30
  7fa3-assembly1_A  TM=8.260E-01  e=1.024E-03  Pseudomonas phage JBD30
  7vjn-assembly1_A  TM=8.593E-01  e=1.906E-03  Pseudomonas phage JBD30
  7vjn-assembly1_B  TM=8.242E-01  e=1.609E-03  Pseudomonas phage JBD30
  7t5u-assembly1_A  TM=7.178E-01  e=5.724E-01  Escherichia coli

Sequence (117 aa):
MARRFVLLYFIYTATPRTYSRTLSRHKHRIFLEAPMTPNAEFYKPTPEYADKLISQIGQTPSWIAKRIGVTDKRIRYILDGERTVKGETTPIKMTYTEQFALECLAAAAKASKKQSS

Organism: Pseudomonas fluorescens (NCBI:txid294)

pLDDT: mean 79.38, std 20.8, range [38.88, 96.69]

Foldseek 3Di:
DDDDPPPPPPPPPPDPPPPPPPPPPPPPVLPLVDDDDQDPVPDDFALVLLVVLCVLLVDDLCVLCVQLVHDSVLSVLSNVQWDDDPNDIGGRTDDSSNSVSSVNSSSSSVSVVVVVD